Protein AF-A0A3C2A821-F1 (afdb_monomer)

Radius of gyration: 15.62 Å; Cα contacts (8 Å, |Δi|>4): 126; chains: 1; bounding box: 45×25×39 Å

Solvent-accessible surface area (backbone atoms only — not comparable to full-atom values): 8231 Å² total; per-residue (Å²): 112,69,71,58,56,52,52,48,52,51,52,54,50,52,53,50,50,49,45,52,49,42,38,71,50,38,63,84,63,67,85,51,46,67,61,53,45,51,54,48,50,58,50,50,52,52,42,49,51,49,27,71,77,62,68,38,64,66,62,36,49,57,50,51,63,47,41,56,53,40,56,46,61,72,36,39,76,61,47,65,68,44,58,66,82,58,32,37,54,38,50,39,54,51,45,56,52,47,27,54,53,45,52,54,50,66,72,45,64,70,68,70,35,56,73,44,49,64,51,34,35,52,50,21,52,51,49,44,66,72,36,72,86,39,56,54,45,55,76,67,70,52,68,52,60,68,26,69,72,93

Secondary structure (DSSP, 8-state):
-HHHHHHHHHHHHHHHHHHHHHHHHGGGT---HHHHHHHHHHHHHHHHHHHHHH--HHHHHHHHHHHHHHHHHHHHHHHHHS-HHHHHHHHHHHHHHHHHHHHHHHH--HHHHHHTHHHHHHHHHHHHHHSTT-HHHHHTT---HHHH--

Nearest PDB structures (foldseek):
  8g9k-assembly1_A  TM=4.988E-01  e=2.466E-01  synthetic construct
  7ue2-assembly1_A  TM=4.551E-01  e=8.129E-01  synthetic construct
  8wqf-assembly1_A  TM=4.399E-01  e=7.612E+00  Homo sapiens

Sequence (150 aa):
MQKKAISMQEEKTDIVKHIFHLEESYPNKYKDPEDLMVILQESLDRIAKYKEHTDDHIGELDLQVKLFPSILRPNLNRITAEPPEVSGKLINYVARHLEKVGEHINSLYGDVKHDYKQQVLEIGQLMKTLDPEGTVIKEAGVNLNIFLKA

Foldseek 3Di:
DVVLVVVLVVLLVVLVVVLQCLLPPVLVVDDFLVVLLVVLVVSLVSLVVSCVSNVPPLSSLVSLLSNPC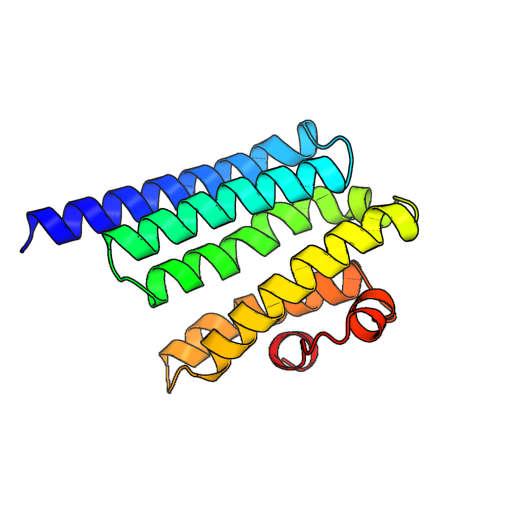SNCVSCVVVLQVDDCVRSLVSLLSNLQVLLVSLVVLVPDDDVSNVVCLVSLQSVLVSSCSSPVPCPSVVVSVGDSCSSVVD

Structure (mmCIF, N/CA/C/O backbone):
data_AF-A0A3C2A821-F1
#
_entry.id   AF-A0A3C2A821-F1
#
loop_
_atom_site.group_PDB
_atom_site.id
_atom_site.type_symbol
_atom_site.label_atom_id
_atom_site.label_alt_id
_atom_site.label_comp_id
_atom_site.label_asym_id
_atom_site.label_entity_id
_atom_site.label_seq_id
_atom_site.pdbx_PDB_ins_code
_atom_site.Cartn_x
_atom_site.Cartn_y
_atom_site.Cartn_z
_atom_site.occupancy
_atom_site.B_iso_or_equiv
_atom_site.auth_seq_id
_atom_site.auth_comp_id
_atom_site.auth_asym_id
_atom_site.auth_atom_id
_atom_site.pdbx_PDB_model_num
ATOM 1 N N . MET A 1 1 ? 24.094 6.119 -21.626 1.00 61.38 1 MET A N 1
ATOM 2 C CA . MET A 1 1 ? 23.041 5.146 -21.253 1.00 61.38 1 MET A CA 1
ATOM 3 C C . MET A 1 1 ? 23.317 4.486 -19.899 1.00 61.38 1 MET A C 1
ATOM 5 O O . MET A 1 1 ? 22.456 4.593 -19.043 1.00 61.38 1 MET A O 1
ATOM 9 N N . GLN A 1 2 ? 24.512 3.934 -19.632 1.00 61.22 2 GLN A N 1
ATOM 10 C CA . GLN A 1 2 ? 24.839 3.306 -18.330 1.00 61.22 2 GLN A CA 1
ATOM 11 C C . GLN A 1 2 ? 24.653 4.214 -17.094 1.00 61.22 2 GLN A C 1
ATOM 13 O O . GLN A 1 2 ? 24.055 3.780 -16.121 1.00 61.22 2 GLN A O 1
ATOM 18 N N . LYS A 1 3 ? 25.072 5.490 -17.136 1.00 64.12 3 LYS A N 1
ATOM 19 C CA . LYS A 1 3 ? 24.918 6.413 -15.988 1.00 64.12 3 LYS A CA 1
ATOM 20 C C . LYS A 1 3 ? 23.458 6.684 -15.585 1.00 64.12 3 LYS A C 1
ATOM 22 O O . LYS A 1 3 ? 23.188 6.850 -14.406 1.00 64.12 3 LYS A O 1
ATOM 27 N N . LYS A 1 4 ? 22.524 6.705 -16.548 1.00 68.62 4 LYS A N 1
ATOM 28 C CA . LYS A 1 4 ? 21.093 6.930 -16.272 1.00 68.62 4 LYS A CA 1
ATOM 29 C C . LYS A 1 4 ? 20.467 5.702 -15.606 1.00 68.62 4 LYS A C 1
ATOM 31 O O . LYS A 1 4 ? 19.781 5.849 -14.609 1.00 68.62 4 LYS A O 1
ATOM 36 N N . ALA A 1 5 ? 20.769 4.503 -16.109 1.00 69.00 5 ALA A N 1
ATOM 37 C CA . ALA A 1 5 ? 20.282 3.254 -15.522 1.00 69.00 5 ALA A CA 1
ATOM 38 C C . ALA A 1 5 ? 20.804 3.031 -14.090 1.00 69.00 5 ALA A C 1
ATOM 40 O O . ALA A 1 5 ? 20.053 2.586 -13.231 1.00 69.00 5 ALA A O 1
ATOM 41 N N . ILE A 1 6 ? 22.065 3.393 -13.820 1.00 71.81 6 ILE A N 1
ATOM 42 C CA . ILE A 1 6 ? 22.645 3.335 -12.468 1.00 71.81 6 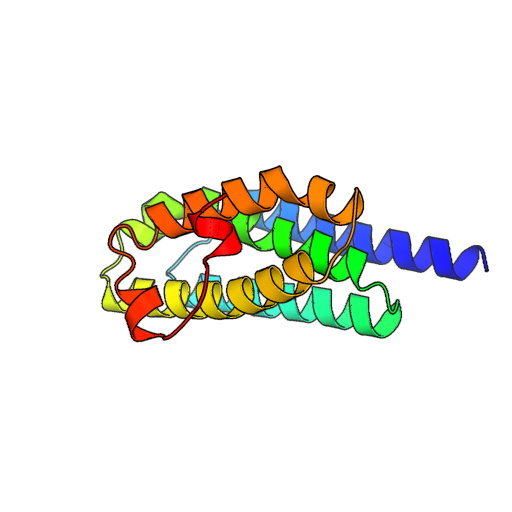ILE A CA 1
ATOM 43 C C . ILE A 1 6 ? 21.900 4.291 -11.520 1.00 71.81 6 ILE A C 1
ATOM 45 O O . ILE A 1 6 ? 21.437 3.848 -10.477 1.00 71.81 6 ILE A O 1
ATOM 49 N N . SER A 1 7 ? 21.678 5.547 -11.930 1.00 80.19 7 SER A N 1
ATOM 50 C CA . SER A 1 7 ? 20.920 6.537 -11.140 1.00 80.19 7 SER A CA 1
ATOM 51 C C . SER A 1 7 ? 19.486 6.079 -10.840 1.00 80.19 7 SER A C 1
ATOM 53 O O . SER A 1 7 ? 19.024 6.192 -9.711 1.00 80.19 7 SER A O 1
ATOM 55 N N . MET A 1 8 ? 18.788 5.501 -11.827 1.00 83.06 8 MET A N 1
ATOM 56 C CA . MET A 1 8 ? 17.432 4.963 -11.639 1.00 83.06 8 MET A CA 1
ATOM 57 C C . MET A 1 8 ? 17.401 3.829 -10.605 1.00 83.06 8 MET A C 1
ATOM 59 O O . MET A 1 8 ? 16.501 3.765 -9.768 1.00 83.06 8 MET A O 1
ATOM 63 N N . GLN A 1 9 ? 18.382 2.924 -10.661 1.00 84.81 9 GLN A N 1
ATOM 64 C CA . GLN A 1 9 ? 18.470 1.797 -9.735 1.00 84.81 9 GLN A CA 1
ATOM 65 C C . GLN A 1 9 ? 18.816 2.253 -8.310 1.00 84.81 9 GLN A C 1
ATOM 67 O O . GLN A 1 9 ? 18.291 1.690 -7.346 1.00 84.81 9 GLN A O 1
ATOM 72 N N . GLU A 1 10 ? 19.674 3.263 -8.167 1.00 88.00 10 GLU A N 1
ATOM 73 C CA . GLU A 1 10 ? 20.005 3.886 -6.880 1.00 88.00 10 GLU A CA 1
ATOM 74 C C . GLU A 1 10 ? 18.767 4.541 -6.252 1.00 88.00 10 GLU A C 1
ATOM 76 O O . GLU A 1 10 ? 18.437 4.234 -5.105 1.00 88.00 10 GLU A O 1
ATOM 81 N N . GLU A 1 11 ? 18.004 5.323 -7.023 1.00 89.94 11 GLU A N 1
ATOM 82 C CA . GLU A 1 11 ? 16.756 5.945 -6.557 1.00 89.94 11 GLU A CA 1
ATOM 83 C C . GLU A 1 11 ? 15.717 4.903 -6.109 1.00 89.94 11 GLU A C 1
ATOM 85 O O . GLU A 1 11 ? 15.176 5.003 -5.003 1.00 89.94 11 GLU A O 1
ATOM 90 N N . LYS A 1 12 ? 15.478 3.853 -6.913 1.00 92.19 12 LYS A N 1
ATOM 91 C CA . LYS A 1 12 ? 14.571 2.751 -6.533 1.00 92.19 12 LYS A CA 1
ATOM 92 C C . LYS A 1 12 ? 15.034 2.083 -5.237 1.00 92.19 12 LYS A C 1
ATOM 94 O O . LYS A 1 12 ? 14.223 1.798 -4.356 1.00 92.19 12 LYS A O 1
ATOM 99 N N . THR A 1 13 ? 16.339 1.851 -5.100 1.00 94.31 13 THR A N 1
ATOM 100 C CA . THR A 1 13 ? 16.934 1.224 -3.911 1.00 94.31 13 THR A CA 1
ATOM 101 C C . THR A 1 13 ? 16.723 2.073 -2.660 1.00 94.31 13 THR A C 1
ATOM 103 O O . THR A 1 13 ? 16.408 1.531 -1.600 1.00 94.31 13 THR A O 1
ATOM 106 N N . ASP A 1 14 ? 16.850 3.392 -2.760 1.00 95.00 14 ASP A N 1
ATOM 107 C CA . ASP A 1 14 ? 16.655 4.287 -1.621 1.00 95.00 14 ASP A CA 1
ATOM 108 C C . ASP A 1 14 ? 15.189 4.375 -1.185 1.00 95.00 14 ASP A C 1
ATOM 110 O O . ASP A 1 14 ? 14.910 4.380 0.017 1.00 95.00 14 ASP A O 1
ATOM 114 N N . ILE A 1 15 ? 14.237 4.328 -2.124 1.00 96.50 15 ILE A N 1
ATOM 115 C CA . ILE A 1 15 ? 12.811 4.208 -1.777 1.00 96.50 15 ILE A CA 1
ATOM 116 C C . ILE A 1 15 ? 12.535 2.862 -1.105 1.00 96.50 15 ILE A C 1
ATOM 118 O O . ILE A 1 15 ? 11.835 2.809 -0.096 1.00 96.50 15 ILE A O 1
ATOM 122 N N . VAL A 1 16 ? 13.124 1.773 -1.602 1.00 96.62 16 VAL A N 1
ATOM 123 C CA . VAL A 1 16 ? 12.992 0.456 -0.969 1.00 96.62 16 VAL A CA 1
ATOM 124 C C . VAL A 1 16 ? 13.528 0.471 0.466 1.00 96.62 16 VAL A C 1
ATOM 126 O O . VAL A 1 16 ? 12.854 -0.041 1.359 1.00 96.62 16 VAL A O 1
ATOM 129 N N . LYS A 1 17 ? 14.694 1.078 0.718 1.00 96.44 17 LYS A N 1
ATOM 130 C CA . LYS A 1 17 ? 15.234 1.241 2.082 1.00 96.44 17 LYS A CA 1
ATOM 131 C C . LYS A 1 17 ? 14.305 2.067 2.969 1.00 96.44 17 LYS A C 1
ATOM 133 O O . LYS A 1 17 ? 14.128 1.722 4.132 1.00 96.44 17 LYS A O 1
ATOM 138 N N . HIS A 1 18 ? 13.711 3.134 2.433 1.00 95.44 18 HIS A N 1
ATOM 139 C CA . HIS A 1 18 ? 12.720 3.941 3.150 1.00 95.44 18 HIS A CA 1
ATOM 140 C C . HIS A 1 18 ? 11.501 3.102 3.552 1.00 95.44 18 HIS A C 1
ATOM 142 O O . HIS A 1 18 ? 11.125 3.116 4.720 1.00 95.44 18 HIS A O 1
ATOM 148 N N . ILE A 1 19 ? 10.944 2.304 2.634 1.00 96.44 19 ILE A N 1
ATOM 149 C CA . ILE A 1 19 ? 9.820 1.397 2.929 1.00 96.44 19 ILE A CA 1
ATOM 150 C C . ILE A 1 19 ? 10.195 0.402 4.035 1.00 96.44 19 ILE A C 1
ATOM 152 O O . ILE A 1 19 ? 9.452 0.265 5.004 1.00 96.44 19 ILE A O 1
ATOM 156 N N . PHE A 1 20 ? 11.365 -0.235 3.939 1.00 95.19 20 PHE A N 1
ATOM 157 C CA . PHE A 1 20 ? 11.849 -1.146 4.981 1.00 95.19 20 PHE A CA 1
ATOM 158 C C . PHE A 1 20 ? 12.029 -0.444 6.335 1.00 95.19 20 PHE A C 1
ATOM 160 O O . PHE A 1 20 ? 11.625 -0.972 7.366 1.00 95.19 20 PHE A O 1
ATOM 167 N N . HIS A 1 21 ? 12.574 0.774 6.350 1.00 94.56 21 HIS A N 1
ATOM 168 C CA . HIS A 1 21 ? 12.718 1.542 7.586 1.00 94.56 21 HIS A CA 1
ATOM 169 C C . HIS A 1 21 ? 11.364 1.864 8.234 1.00 94.56 21 HIS A C 1
ATOM 171 O O . HIS A 1 21 ? 11.247 1.881 9.463 1.00 94.56 21 HIS A O 1
ATOM 177 N N . LEU A 1 22 ? 10.337 2.143 7.430 1.00 92.81 22 LEU A N 1
ATOM 178 C CA . LEU A 1 22 ? 8.990 2.359 7.944 1.00 92.81 22 LEU A CA 1
ATOM 179 C C . LEU A 1 22 ? 8.384 1.067 8.505 1.00 92.81 22 LEU A C 1
ATOM 181 O O . LEU A 1 22 ? 7.820 1.108 9.595 1.00 92.81 22 LEU A O 1
ATOM 185 N N . GLU A 1 23 ? 8.554 -0.065 7.822 1.00 93.69 23 GLU A N 1
ATOM 186 C CA . GLU A 1 23 ? 8.104 -1.382 8.295 1.00 93.69 23 GLU A CA 1
ATOM 187 C C . GLU A 1 23 ? 8.677 -1.722 9.680 1.00 93.69 23 GLU A C 1
ATOM 189 O O . GLU A 1 23 ? 7.943 -2.141 10.576 1.00 93.69 23 GLU A O 1
ATOM 194 N N . GLU A 1 24 ? 9.972 -1.467 9.890 1.00 93.38 24 GLU A N 1
ATOM 195 C CA . GLU A 1 24 ? 10.651 -1.747 11.160 1.00 93.38 24 GLU A CA 1
ATOM 196 C C . GLU A 1 24 ? 10.345 -0.715 12.255 1.00 93.38 24 GLU A C 1
ATOM 198 O O . GLU A 1 24 ? 10.176 -1.061 13.428 1.00 93.38 24 GLU A O 1
ATOM 203 N N . SER A 1 25 ? 10.321 0.575 11.909 1.00 90.00 25 SER A N 1
ATOM 204 C CA . SER A 1 25 ? 10.315 1.643 12.917 1.00 90.00 25 SER A CA 1
ATOM 205 C C . SER A 1 25 ? 8.930 2.195 13.235 1.00 90.00 25 SER A C 1
ATOM 207 O O . SER A 1 25 ? 8.711 2.656 14.360 1.00 90.00 25 SER A O 1
ATOM 209 N N . TYR A 1 26 ? 7.997 2.170 12.281 1.00 87.31 26 TYR A N 1
ATOM 210 C CA . TYR A 1 26 ? 6.694 2.806 12.447 1.00 87.31 26 TYR A CA 1
ATOM 211 C C . TYR A 1 26 ? 5.785 2.130 13.485 1.00 87.31 26 TYR A C 1
ATOM 213 O O . TYR A 1 26 ? 5.120 2.867 14.209 1.00 87.31 26 TYR A O 1
ATOM 221 N N . PRO A 1 27 ? 5.801 0.799 13.702 1.00 89.12 27 PRO A N 1
ATOM 222 C CA . PRO A 1 27 ? 5.014 0.176 14.776 1.00 89.12 27 PRO A CA 1
ATOM 223 C C . PRO A 1 27 ? 5.243 0.786 16.159 1.00 89.12 27 PRO A C 1
ATOM 225 O O . PRO A 1 27 ? 4.311 0.900 16.954 1.00 89.12 27 PRO A O 1
ATOM 228 N N . ASN A 1 28 ? 6.470 1.241 16.425 1.00 89.31 28 ASN A N 1
ATOM 229 C CA . ASN A 1 28 ? 6.855 1.894 17.677 1.00 89.31 28 ASN A CA 1
ATOM 230 C C . ASN A 1 28 ? 6.521 3.395 17.709 1.00 89.31 28 ASN A C 1
ATOM 232 O O . ASN A 1 28 ? 6.576 4.016 18.767 1.00 89.31 28 ASN A O 1
ATOM 236 N N . LYS A 1 29 ? 6.199 3.984 16.554 1.00 89.38 29 LYS A N 1
ATOM 237 C CA . LYS A 1 29 ? 5.879 5.407 16.376 1.00 89.38 29 LYS A CA 1
ATOM 238 C C . LYS A 1 29 ? 4.403 5.661 16.080 1.00 89.38 29 LYS A C 1
ATOM 240 O O . LYS A 1 29 ? 3.998 6.817 16.142 1.00 89.38 29 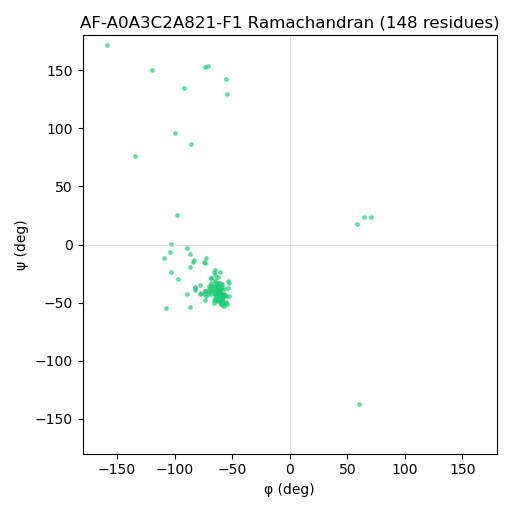LYS A O 1
ATOM 245 N N . TYR A 1 30 ? 3.622 4.622 15.772 1.00 89.88 30 TYR A N 1
ATOM 246 C CA . TYR A 1 30 ? 2.203 4.750 15.461 1.00 89.88 30 TYR A CA 1
ATOM 247 C C . TYR A 1 30 ? 1.492 5.481 16.597 1.00 89.88 30 TYR A C 1
ATOM 249 O O . TYR A 1 30 ? 1.616 5.110 17.774 1.00 89.88 30 TYR A O 1
ATOM 257 N N . LYS A 1 31 ? 0.727 6.499 16.211 1.00 90.25 31 LYS A N 1
ATOM 258 C CA . LYS A 1 31 ? -0.130 7.284 17.100 1.00 90.25 31 LYS A CA 1
ATOM 259 C C . LYS A 1 31 ? -1.589 6.946 16.851 1.00 90.25 31 LYS A C 1
ATOM 261 O O . LYS A 1 31 ? -2.266 6.523 17.778 1.00 90.25 31 LYS A O 1
ATOM 266 N N . ASP A 1 32 ? -2.009 7.069 15.598 1.00 92.62 32 ASP A N 1
ATOM 267 C CA . ASP A 1 32 ? -3.376 6.880 15.137 1.00 92.62 32 ASP A CA 1
ATOM 268 C C . ASP A 1 32 ? -3.390 6.589 13.615 1.00 92.62 32 ASP A C 1
ATOM 270 O O . ASP A 1 32 ? -2.347 6.679 12.951 1.00 92.62 32 ASP A O 1
ATOM 274 N N . PRO A 1 33 ? -4.552 6.225 13.041 1.00 93.69 33 PRO A N 1
ATOM 275 C CA . PRO A 1 33 ? -4.683 5.986 11.606 1.00 93.69 33 PRO A CA 1
ATOM 276 C C . PRO A 1 33 ? -4.396 7.206 10.718 1.00 93.69 33 PRO A C 1
ATOM 278 O O . PRO A 1 33 ? -3.983 7.017 9.574 1.00 93.69 33 PRO A O 1
ATOM 281 N N . GLU A 1 34 ? -4.603 8.436 11.201 1.00 93.81 34 GLU A N 1
ATOM 282 C CA . GLU A 1 34 ? -4.382 9.654 10.409 1.00 93.81 34 GLU A CA 1
ATOM 283 C C . GLU A 1 34 ? -2.878 9.928 10.227 1.00 93.81 34 GLU A C 1
ATOM 285 O O . GLU A 1 34 ? -2.443 10.229 9.115 1.00 93.81 34 GLU A O 1
ATOM 290 N N . ASP A 1 35 ? -2.055 9.726 11.261 1.00 93.06 35 ASP A N 1
ATOM 291 C CA . ASP A 1 35 ? -0.586 9.792 11.168 1.00 93.06 35 ASP A CA 1
ATOM 292 C C . ASP A 1 35 ? -0.066 8.744 10.160 1.00 93.06 35 ASP A C 1
ATOM 294 O O . ASP A 1 35 ? 0.798 9.046 9.335 1.00 93.06 35 ASP A O 1
ATOM 298 N N . LEU A 1 36 ? -0.664 7.544 10.125 1.00 93.06 36 LEU A N 1
ATOM 299 C CA . LEU A 1 36 ? -0.296 6.501 9.157 1.00 93.06 36 LEU A CA 1
ATOM 300 C C . LEU A 1 36 ? -0.690 6.888 7.720 1.00 93.06 36 LEU A C 1
ATOM 302 O O . LEU A 1 36 ? 0.067 6.611 6.785 1.00 93.06 36 LEU A O 1
ATOM 306 N N . MET A 1 37 ? -1.824 7.575 7.528 1.00 95.00 37 MET A N 1
ATOM 307 C CA . MET A 1 37 ? -2.198 8.142 6.224 1.00 95.00 37 MET A CA 1
ATOM 308 C C . MET A 1 37 ? -1.167 9.161 5.730 1.00 95.00 37 MET A C 1
ATOM 310 O O . MET A 1 37 ? -0.806 9.122 4.555 1.00 95.00 37 MET A O 1
ATOM 314 N N . VAL A 1 38 ? -0.663 10.036 6.607 1.00 95.12 38 VAL A N 1
ATOM 315 C CA . VAL A 1 38 ? 0.377 11.019 6.250 1.00 95.12 38 VAL A CA 1
ATOM 316 C C . VAL A 1 38 ? 1.650 10.311 5.786 1.00 95.12 38 VAL A C 1
ATOM 318 O O . VAL A 1 38 ? 2.188 10.640 4.730 1.00 95.12 38 VAL A O 1
ATOM 321 N N . ILE A 1 39 ? 2.095 9.282 6.509 1.00 94.50 39 ILE A N 1
ATOM 322 C CA . ILE A 1 39 ? 3.283 8.502 6.128 1.00 94.50 39 ILE A CA 1
ATOM 323 C C . ILE A 1 39 ? 3.098 7.774 4.792 1.00 94.50 39 ILE A C 1
ATOM 325 O O . ILE A 1 39 ? 4.030 7.721 3.977 1.00 94.50 39 ILE A O 1
ATOM 329 N N . LEU A 1 40 ? 1.908 7.221 4.541 1.00 95.81 40 LEU A N 1
ATOM 330 C CA . LEU A 1 40 ? 1.580 6.629 3.245 1.00 95.81 40 LEU A CA 1
ATOM 331 C C . LEU A 1 40 ? 1.624 7.680 2.136 1.00 95.81 40 LEU A C 1
ATOM 333 O O . LEU A 1 40 ? 2.248 7.429 1.108 1.00 95.81 40 LEU A O 1
ATOM 337 N N . GLN A 1 41 ? 1.030 8.854 2.356 1.00 96.88 41 GLN A N 1
ATOM 338 C CA . GLN A 1 41 ? 1.026 9.944 1.386 1.00 96.88 41 GLN A CA 1
ATOM 339 C C . GLN A 1 41 ? 2.449 10.401 1.043 1.00 96.88 41 GLN A C 1
ATOM 341 O O . GLN A 1 41 ? 2.812 10.431 -0.130 1.00 96.88 41 GLN A O 1
ATOM 346 N N . GLU A 1 42 ? 3.292 10.668 2.043 1.00 96.44 42 GLU A N 1
ATOM 347 C CA . GLU A 1 42 ? 4.691 11.063 1.825 1.00 96.44 42 GLU A CA 1
ATOM 348 C C . GLU A 1 42 ? 5.485 10.001 1.050 1.00 96.44 42 GLU A C 1
ATOM 350 O O . GLU A 1 42 ? 6.356 10.319 0.233 1.00 96.44 42 GLU A O 1
ATOM 355 N N . SER A 1 43 ? 5.197 8.725 1.304 1.00 97.00 43 SER A N 1
ATOM 356 C CA . SER A 1 43 ? 5.852 7.609 0.620 1.00 97.00 43 SER A CA 1
ATOM 357 C C . SER A 1 43 ? 5.364 7.465 -0.823 1.00 97.00 43 SER A C 1
ATOM 359 O O . SER A 1 43 ? 6.179 7.253 -1.720 1.00 97.00 43 SER A O 1
ATOM 361 N N . LEU A 1 44 ? 4.065 7.645 -1.072 1.00 97.25 44 LEU A N 1
ATOM 362 C CA . LEU A 1 44 ? 3.489 7.669 -2.417 1.00 97.25 44 LEU A CA 1
ATOM 363 C C . LEU A 1 44 ? 4.019 8.853 -3.234 1.00 97.25 44 LEU A C 1
ATOM 365 O O . LEU A 1 44 ? 4.374 8.662 -4.394 1.00 97.25 44 LEU A O 1
ATOM 369 N N . ASP A 1 45 ? 4.181 10.030 -2.629 1.00 97.06 45 ASP A N 1
ATOM 370 C CA . ASP A 1 45 ? 4.775 11.201 -3.286 1.00 97.06 45 ASP A CA 1
ATOM 371 C C . ASP A 1 45 ? 6.240 10.952 -3.683 1.00 97.06 45 ASP A C 1
ATOM 373 O O . ASP A 1 45 ? 6.692 11.388 -4.744 1.00 97.06 45 ASP A O 1
ATOM 377 N N . ARG A 1 46 ? 7.007 10.224 -2.857 1.00 96.69 46 ARG A N 1
ATOM 378 C CA . ARG A 1 46 ? 8.373 9.792 -3.212 1.00 96.69 46 ARG A CA 1
ATOM 379 C C . ARG A 1 46 ? 8.371 8.833 -4.401 1.00 96.69 46 ARG A C 1
ATOM 381 O O . ARG A 1 46 ? 9.205 8.984 -5.291 1.00 96.69 46 ARG A O 1
ATOM 388 N N . ILE A 1 47 ? 7.443 7.877 -4.426 1.00 97.19 47 ILE A N 1
ATOM 389 C CA . ILE A 1 47 ? 7.292 6.928 -5.538 1.00 97.19 47 ILE A CA 1
ATOM 390 C C . ILE A 1 47 ? 6.882 7.661 -6.825 1.00 97.19 47 ILE A C 1
ATOM 392 O O . ILE A 1 47 ? 7.459 7.408 -7.881 1.00 97.19 47 ILE A O 1
ATOM 396 N N . ALA A 1 48 ? 5.956 8.619 -6.736 1.00 95.19 48 ALA A N 1
ATOM 397 C CA . ALA A 1 48 ? 5.529 9.434 -7.870 1.00 95.19 48 ALA A CA 1
ATOM 398 C C . ALA A 1 48 ? 6.694 10.246 -8.458 1.00 95.19 48 ALA A C 1
ATOM 400 O O . ALA A 1 48 ? 6.908 10.218 -9.667 1.00 95.19 48 ALA A O 1
ATOM 401 N N . LYS A 1 49 ? 7.518 10.883 -7.613 1.00 94.62 49 LYS A N 1
ATOM 402 C CA . LYS A 1 49 ? 8.734 11.594 -8.058 1.00 94.62 49 LYS A CA 1
ATOM 403 C C . LYS A 1 49 ? 9.720 10.671 -8.770 1.00 94.62 49 LYS A C 1
ATOM 405 O O . LYS A 1 49 ? 10.269 11.037 -9.805 1.00 94.62 49 LYS A O 1
ATOM 410 N N . TYR A 1 50 ? 9.924 9.463 -8.247 1.00 94.50 50 TYR A N 1
ATOM 411 C CA . TYR A 1 50 ? 10.731 8.454 -8.931 1.00 94.50 50 TYR A CA 1
ATOM 412 C C . TYR A 1 50 ? 10.165 8.132 -10.317 1.00 94.50 50 TYR A C 1
ATOM 414 O O . TYR A 1 50 ? 10.907 8.154 -11.300 1.00 94.50 50 TYR A O 1
ATOM 422 N N . LYS A 1 51 ? 8.852 7.910 -10.434 1.00 94.50 51 LYS A N 1
ATOM 423 C CA . LYS A 1 51 ? 8.212 7.693 -11.735 1.00 94.50 51 LYS A CA 1
ATOM 424 C C . LYS A 1 51 ? 8.412 8.884 -12.672 1.00 94.50 51 LYS A C 1
ATOM 426 O O 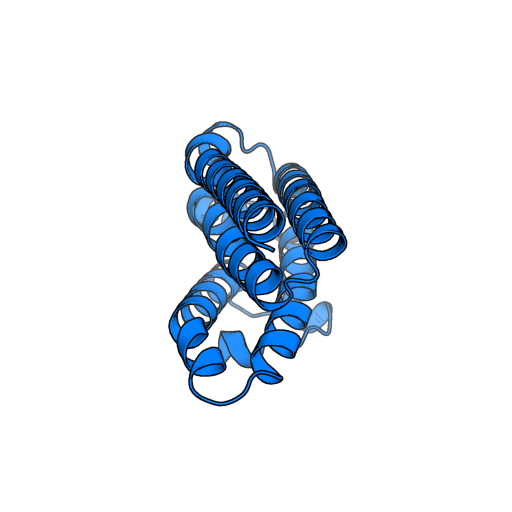. LYS A 1 51 ? 8.702 8.684 -13.845 1.00 94.50 51 LYS A O 1
ATOM 431 N N . GLU A 1 52 ? 8.278 10.115 -12.188 1.00 93.25 52 GLU A N 1
ATOM 432 C CA . GLU A 1 52 ? 8.472 11.328 -12.995 1.00 93.25 52 GLU A CA 1
ATOM 433 C C . GLU A 1 52 ? 9.902 11.450 -13.540 1.00 93.25 52 GLU A C 1
ATOM 435 O O . GLU A 1 52 ? 10.094 11.841 -14.692 1.00 93.25 52 GLU A O 1
ATOM 440 N N . HIS A 1 53 ? 10.909 11.090 -12.743 1.00 90.56 53 HIS A N 1
ATOM 441 C CA . HIS A 1 53 ? 12.313 11.170 -13.152 1.00 90.56 53 HIS A CA 1
ATOM 442 C C . HIS A 1 53 ? 12.745 10.029 -14.079 1.00 90.56 53 HIS A C 1
ATOM 444 O O . HIS A 1 53 ? 13.601 10.210 -14.955 1.00 90.56 53 HIS A O 1
ATOM 450 N N . THR A 1 54 ? 12.192 8.838 -13.863 1.00 91.38 54 THR A N 1
ATOM 451 C CA . THR A 1 54 ? 12.670 7.604 -14.494 1.00 91.38 54 THR A CA 1
ATOM 452 C C . THR A 1 54 ? 11.790 7.128 -15.645 1.00 91.38 54 THR A C 1
ATOM 454 O O . THR A 1 54 ? 12.298 6.440 -16.531 1.00 91.38 54 THR A O 1
ATOM 457 N N . ASP A 1 55 ? 10.518 7.533 -15.659 1.00 90.81 55 ASP A N 1
ATOM 458 C CA . ASP A 1 55 ? 9.443 6.997 -16.506 1.00 90.81 55 ASP A CA 1
ATOM 459 C C . ASP A 1 55 ? 9.203 5.481 -16.311 1.00 90.81 55 ASP A C 1
ATOM 461 O O . ASP A 1 55 ? 8.584 4.817 -17.142 1.00 90.81 55 ASP A O 1
ATOM 465 N N . ASP A 1 56 ? 9.693 4.909 -15.202 1.00 92.75 56 ASP A N 1
ATOM 466 C CA . ASP A 1 56 ? 9.569 3.483 -14.887 1.00 92.75 56 ASP A CA 1
ATOM 467 C C . ASP A 1 56 ? 8.235 3.173 -14.189 1.00 92.75 56 ASP A C 1
ATOM 469 O O . ASP A 1 56 ? 8.127 3.135 -12.962 1.00 92.75 56 ASP A O 1
ATOM 473 N N . HIS A 1 57 ? 7.203 2.934 -14.996 1.00 92.38 57 HIS A N 1
ATOM 474 C CA . HIS A 1 57 ? 5.866 2.563 -14.528 1.00 92.38 57 HIS A CA 1
ATOM 475 C C . HIS A 1 57 ? 5.808 1.203 -13.813 1.00 92.38 57 HIS A C 1
ATOM 477 O O . HIS A 1 57 ? 4.997 1.018 -12.907 1.00 92.38 57 HIS A O 1
ATOM 483 N N . ILE A 1 58 ? 6.653 0.242 -14.202 1.00 93.38 58 ILE A N 1
ATOM 484 C CA . ILE A 1 58 ? 6.707 -1.071 -13.539 1.00 93.38 58 ILE A CA 1
ATOM 485 C C . ILE A 1 58 ? 7.405 -0.928 -12.188 1.00 93.38 58 ILE A C 1
ATOM 487 O O . ILE A 1 58 ? 6.921 -1.437 -11.181 1.00 93.38 58 ILE A O 1
ATOM 491 N N . GLY A 1 59 ? 8.495 -0.161 -12.135 1.00 94.06 59 GLY A N 1
ATOM 492 C CA . GLY A 1 59 ? 9.162 0.190 -10.889 1.00 94.06 59 GLY A CA 1
ATOM 493 C C . GLY A 1 59 ? 8.261 0.960 -9.926 1.00 94.06 59 GLY A C 1
ATOM 494 O O . GLY A 1 59 ? 8.278 0.668 -8.733 1.00 94.06 59 GLY A O 1
ATOM 495 N N . GLU A 1 60 ? 7.443 1.892 -10.421 1.00 95.94 60 GLU A N 1
ATOM 496 C CA . GLU A 1 60 ? 6.411 2.569 -9.624 1.00 95.94 60 GLU A CA 1
ATOM 497 C C . GLU A 1 60 ? 5.452 1.553 -8.989 1.00 95.94 60 GLU A C 1
ATOM 499 O O . GLU A 1 60 ? 5.228 1.573 -7.774 1.00 95.94 60 GLU A O 1
ATOM 504 N N . LEU A 1 61 ? 4.926 0.639 -9.807 1.00 95.81 61 LEU A N 1
ATOM 505 C CA . LEU A 1 61 ? 3.972 -0.371 -9.374 1.00 95.81 61 LEU A CA 1
ATOM 506 C C . LEU A 1 61 ? 4.581 -1.325 -8.339 1.00 95.81 61 LEU A C 1
ATOM 508 O O . LEU A 1 61 ? 3.959 -1.556 -7.304 1.00 95.81 61 LEU A O 1
ATOM 512 N N . ASP A 1 62 ? 5.810 -1.802 -8.563 1.00 95.44 62 ASP A N 1
ATOM 513 C CA . ASP A 1 62 ? 6.578 -2.619 -7.610 1.00 95.44 62 ASP A CA 1
ATOM 514 C C . ASP A 1 62 ? 6.681 -1.953 -6.236 1.00 95.44 62 ASP A C 1
ATOM 516 O O . ASP A 1 62 ? 6.529 -2.597 -5.195 1.00 95.44 62 ASP A O 1
ATOM 520 N N . LEU A 1 63 ? 6.970 -0.650 -6.225 1.00 97.25 63 LEU A N 1
ATOM 521 C CA . LEU A 1 63 ? 7.116 0.114 -4.994 1.00 97.25 63 LEU A CA 1
ATOM 522 C C . LEU A 1 63 ? 5.765 0.290 -4.292 1.00 97.25 63 LEU A C 1
ATOM 524 O O . LEU A 1 63 ? 5.702 0.145 -3.072 1.00 97.25 63 LEU A O 1
ATOM 528 N N . GLN A 1 64 ? 4.685 0.546 -5.036 1.00 97.12 64 GLN A N 1
ATOM 529 C CA . GLN A 1 64 ? 3.336 0.689 -4.476 1.00 97.12 64 GLN A CA 1
ATOM 530 C C . GLN A 1 64 ? 2.829 -0.623 -3.865 1.00 97.12 64 GLN A C 1
ATOM 532 O O . GLN A 1 64 ? 2.382 -0.620 -2.716 1.00 97.12 64 GLN A O 1
ATOM 537 N N . VAL A 1 65 ? 2.943 -1.752 -4.575 1.00 95.69 65 VAL A N 1
ATOM 538 C CA . VAL A 1 65 ? 2.494 -3.060 -4.054 1.00 95.69 65 VAL A CA 1
ATOM 539 C C . VAL A 1 65 ? 3.312 -3.524 -2.851 1.00 95.69 65 VAL A C 1
ATOM 541 O O . VAL A 1 65 ? 2.814 -4.305 -2.047 1.00 95.69 65 VAL A O 1
ATOM 544 N N . LYS A 1 66 ? 4.546 -3.030 -2.701 1.00 96.12 66 LYS A N 1
ATOM 545 C CA . LYS A 1 66 ? 5.390 -3.285 -1.532 1.00 96.12 66 LYS A CA 1
ATOM 546 C C . LYS A 1 66 ? 5.066 -2.362 -0.356 1.00 96.12 66 LYS A C 1
ATOM 548 O O . LYS A 1 66 ? 5.057 -2.810 0.785 1.00 96.12 66 LYS A O 1
ATOM 553 N N . LEU A 1 67 ? 4.785 -1.087 -0.624 1.00 97.00 67 LEU A N 1
ATOM 554 C CA . LEU A 1 67 ? 4.513 -0.080 0.402 1.00 97.00 67 LEU A CA 1
ATOM 555 C C . LEU A 1 67 ? 3.316 -0.463 1.281 1.00 97.00 67 LEU A C 1
ATOM 557 O O . LEU A 1 67 ? 3.436 -0.454 2.505 1.00 97.00 67 LEU A O 1
ATOM 561 N N . PHE A 1 68 ? 2.168 -0.797 0.681 1.00 95.38 68 PHE A N 1
ATOM 562 C CA . PHE A 1 68 ? 0.941 -1.025 1.455 1.00 95.38 68 PHE A CA 1
ATOM 563 C C . PHE A 1 68 ? 1.086 -2.161 2.481 1.00 95.38 68 PHE A C 1
ATOM 565 O O . PHE A 1 68 ? 0.823 -1.907 3.659 1.00 95.38 68 PHE A O 1
ATOM 572 N N . PRO A 1 69 ? 1.552 -3.374 2.119 1.00 94.94 69 PRO A N 1
ATOM 573 C CA . PRO A 1 69 ? 1.784 -4.428 3.101 1.00 94.94 69 PRO A CA 1
ATOM 574 C C . PRO A 1 69 ? 2.799 -4.051 4.180 1.00 94.94 69 PRO A C 1
ATOM 576 O O . PRO A 1 69 ? 2.521 -4.283 5.357 1.00 94.94 69 PRO A O 1
ATOM 579 N N . SER A 1 70 ? 3.923 -3.429 3.803 1.00 94.56 70 SER A N 1
ATOM 580 C CA . SER A 1 70 ? 4.987 -3.036 4.739 1.00 94.56 70 SER A CA 1
ATOM 581 C C . SER A 1 70 ? 4.509 -2.052 5.810 1.00 94.56 70 SER A C 1
ATOM 583 O O . SER A 1 70 ? 4.977 -2.108 6.944 1.00 94.56 70 SER A O 1
ATOM 585 N N . ILE A 1 71 ? 3.558 -1.168 5.496 1.00 92.25 71 ILE A N 1
ATOM 586 C CA . IL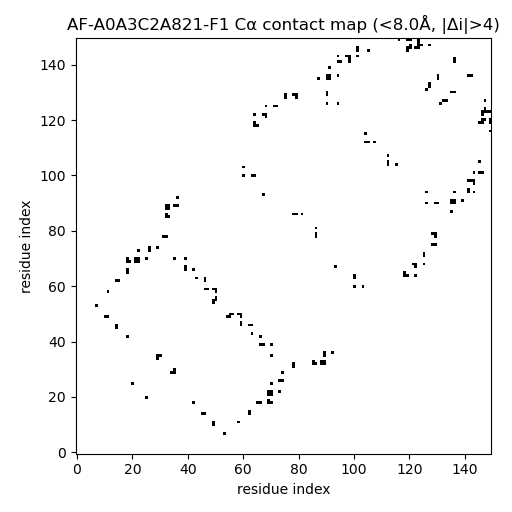E A 1 71 ? 3.022 -0.214 6.478 1.00 92.25 71 ILE A CA 1
ATOM 587 C C . ILE A 1 71 ? 1.827 -0.788 7.239 1.00 92.25 71 ILE A C 1
ATOM 589 O O . ILE A 1 71 ? 1.727 -0.622 8.455 1.00 92.25 71 ILE A O 1
ATOM 593 N N . LEU A 1 72 ? 0.906 -1.464 6.554 1.00 94.50 72 LEU A N 1
ATOM 594 C CA . LEU A 1 72 ? -0.359 -1.875 7.162 1.00 94.50 72 LEU A CA 1
ATOM 595 C C . LEU A 1 72 ? -0.204 -3.108 8.049 1.00 94.50 72 LEU A C 1
ATOM 597 O O . LEU A 1 72 ? -0.749 -3.130 9.151 1.00 94.50 72 LEU A O 1
ATOM 601 N N . ARG A 1 73 ? 0.555 -4.123 7.613 1.00 95.00 73 ARG A N 1
ATOM 602 C CA . ARG A 1 73 ? 0.672 -5.391 8.350 1.00 95.00 73 ARG A CA 1
ATOM 603 C C . ARG A 1 73 ? 1.218 -5.202 9.767 1.00 95.00 73 ARG A C 1
ATOM 605 O O . ARG A 1 73 ? 0.585 -5.709 10.693 1.00 95.00 73 ARG A O 1
ATOM 612 N N . PRO A 1 74 ? 2.342 -4.498 9.986 1.00 94.00 74 PRO A N 1
ATOM 613 C CA . PRO A 1 74 ? 2.902 -4.373 11.330 1.00 94.00 74 PRO A CA 1
ATOM 614 C C . PRO A 1 74 ? 1.997 -3.593 12.296 1.00 94.00 74 PRO A C 1
ATOM 616 O O . PRO A 1 74 ? 2.104 -3.745 13.510 1.00 94.00 74 PRO A O 1
ATOM 619 N N . ASN A 1 75 ? 1.093 -2.768 11.759 1.00 93.50 75 ASN A N 1
ATOM 620 C CA . ASN A 1 75 ? 0.194 -1.900 12.519 1.00 93.50 75 ASN A CA 1
ATOM 621 C C . ASN A 1 75 ? -1.241 -2.441 12.600 1.00 93.50 75 ASN A C 1
ATOM 623 O O . ASN A 1 75 ? -2.087 -1.820 13.239 1.00 93.50 75 ASN A O 1
ATOM 627 N N . LEU A 1 76 ? -1.514 -3.602 11.997 1.00 94.00 76 LEU A N 1
ATOM 628 C CA . LEU A 1 76 ? -2.860 -4.127 11.769 1.00 94.00 76 LEU A CA 1
ATOM 629 C C . LEU A 1 76 ? -3.685 -4.209 13.055 1.00 94.00 76 LEU A C 1
ATOM 631 O O . LEU A 1 76 ? -4.759 -3.627 13.118 1.00 94.00 76 LEU A O 1
ATOM 635 N N . ASN A 1 77 ? -3.136 -4.828 14.105 1.00 92.44 77 ASN A N 1
ATOM 636 C CA . ASN A 1 77 ? -3.817 -4.980 15.396 1.00 92.44 77 ASN A CA 1
ATOM 637 C C . ASN A 1 77 ? -4.189 -3.635 16.032 1.00 92.44 77 ASN A C 1
ATOM 639 O O . ASN A 1 77 ? -5.207 -3.539 16.712 1.00 92.44 77 ASN A O 1
ATOM 643 N N . ARG A 1 78 ? -3.351 -2.609 15.836 1.00 94.06 78 ARG A N 1
ATOM 644 C CA . ARG A 1 78 ? -3.595 -1.265 16.368 1.00 94.06 78 ARG A CA 1
ATOM 645 C C . ARG A 1 78 ? -4.697 -0.590 15.564 1.00 94.06 78 ARG A C 1
ATOM 647 O O . ARG A 1 78 ? -5.651 -0.122 16.161 1.00 94.06 78 ARG A O 1
ATOM 654 N N . ILE A 1 79 ? -4.615 -0.642 14.232 1.00 94.50 79 ILE A N 1
ATOM 655 C CA . ILE A 1 79 ? -5.629 -0.080 13.329 1.00 94.50 79 ILE A CA 1
ATOM 656 C C . ILE A 1 79 ? -7.005 -0.706 13.591 1.00 94.50 79 ILE A C 1
ATOM 658 O O . ILE A 1 79 ? -7.992 0.015 13.692 1.00 94.50 79 ILE A O 1
ATOM 662 N N . THR A 1 80 ? -7.083 -2.032 13.737 1.00 93.75 80 THR A N 1
ATOM 663 C CA . THR A 1 80 ? -8.353 -2.744 13.971 1.00 93.75 80 THR A CA 1
ATOM 664 C C . THR A 1 80 ? -8.913 -2.554 15.379 1.00 93.75 80 THR A C 1
ATOM 666 O O . THR A 1 80 ? -10.071 -2.881 15.616 1.00 93.75 80 THR A O 1
ATOM 669 N N . ALA A 1 81 ? -8.099 -2.081 16.327 1.00 93.50 81 ALA A N 1
ATOM 670 C CA . ALA A 1 81 ? -8.554 -1.746 17.674 1.00 93.50 81 ALA A CA 1
ATOM 671 C C . ALA A 1 81 ? -9.151 -0.330 17.760 1.00 93.50 81 ALA A C 1
ATOM 673 O O . ALA A 1 81 ? -9.818 -0.018 18.747 1.00 93.50 81 ALA A O 1
ATOM 674 N N . GLU A 1 82 ? -8.920 0.517 16.753 1.00 93.56 82 GLU A N 1
ATOM 675 C CA . GLU A 1 82 ? -9.508 1.853 16.682 1.00 93.56 82 GLU A CA 1
ATOM 676 C C . GLU A 1 82 ? -11.001 1.793 16.325 1.00 93.56 82 GLU A C 1
ATOM 678 O O . GLU A 1 82 ? -11.435 0.881 15.611 1.00 93.56 82 GLU A O 1
ATOM 683 N N . PRO A 1 83 ? -11.797 2.794 16.742 1.00 91.12 83 PRO A N 1
ATOM 684 C CA . PRO A 1 83 ? -13.186 2.909 16.319 1.00 91.12 83 PRO A CA 1
ATOM 685 C C . PRO A 1 83 ? -13.323 2.920 14.784 1.00 91.12 83 PRO A C 1
ATOM 687 O O . PRO A 1 83 ? -12.496 3.553 14.111 1.00 91.12 83 PRO A O 1
ATOM 690 N N . PRO A 1 84 ? -14.370 2.287 14.216 1.00 87.69 84 PRO A N 1
ATOM 691 C CA . PRO A 1 84 ? -14.590 2.239 12.769 1.00 87.69 84 PRO A CA 1
ATOM 692 C C . PRO A 1 84 ? -14.605 3.612 12.087 1.00 87.69 84 PRO A C 1
ATOM 694 O O . PRO A 1 84 ? -14.177 3.738 10.944 1.00 87.69 84 PRO A O 1
ATOM 697 N N . GLU A 1 85 ? -15.051 4.663 12.775 1.00 87.31 85 GLU A N 1
ATOM 698 C CA . GLU A 1 85 ? -15.080 6.029 12.242 1.00 87.31 85 GLU A CA 1
ATOM 699 C C . GLU A 1 85 ? -13.673 6.616 12.046 1.00 87.31 85 GLU A C 1
ATOM 701 O O . GLU A 1 85 ? -13.461 7.457 11.167 1.00 87.31 85 GLU A O 1
ATOM 706 N N . VAL A 1 86 ? -12.707 6.178 12.860 1.00 89.50 86 VAL A N 1
ATOM 707 C CA . VAL A 1 86 ? -11.312 6.634 12.818 1.00 89.50 86 VAL A CA 1
ATOM 708 C C . VAL A 1 86 ? -10.528 5.807 11.801 1.00 89.50 86 VAL A C 1
ATOM 710 O O . VAL A 1 86 ? -9.937 6.360 10.871 1.00 89.50 86 VAL A O 1
ATOM 713 N N . SER A 1 87 ? -10.566 4.478 11.925 1.00 93.88 87 SER A N 1
ATOM 714 C CA . SER A 1 87 ? -9.872 3.572 11.001 1.00 93.88 87 SER A CA 1
ATOM 715 C C . SER A 1 87 ? -10.487 3.584 9.598 1.00 93.88 87 SER A C 1
ATOM 717 O O . SER A 1 87 ? -9.762 3.448 8.612 1.00 93.88 87 SER A O 1
ATOM 719 N N . GLY A 1 88 ? -11.789 3.853 9.470 1.00 94.25 88 GLY A N 1
ATOM 720 C CA . GLY A 1 88 ? -12.505 3.909 8.196 1.00 94.25 88 GLY A CA 1
ATOM 721 C C . GLY A 1 88 ? -11.953 4.943 7.213 1.00 94.25 88 GLY A C 1
ATOM 722 O O . GLY A 1 88 ? -11.914 4.684 6.009 1.00 94.25 88 GLY A O 1
ATOM 723 N N . LYS A 1 89 ? -11.442 6.087 7.691 1.00 93.69 89 LYS A N 1
ATOM 724 C CA . LYS A 1 89 ? -10.787 7.079 6.816 1.00 93.69 89 LYS A CA 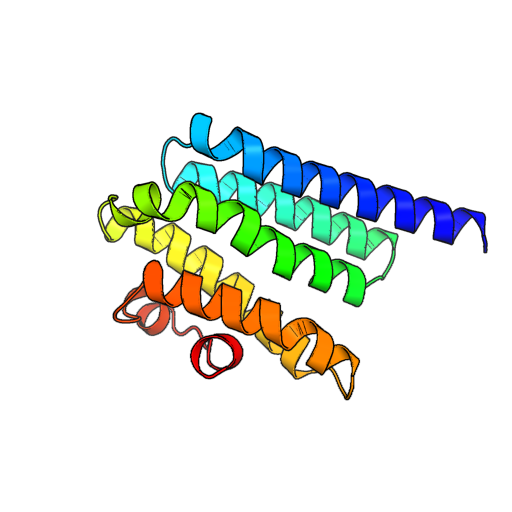1
ATOM 725 C C . LYS A 1 89 ? -9.525 6.514 6.167 1.00 93.69 89 LYS A C 1
ATOM 727 O O . LYS A 1 89 ? -9.361 6.633 4.952 1.00 93.69 89 LYS A O 1
ATOM 732 N N . LEU A 1 90 ? -8.673 5.865 6.964 1.00 95.75 90 LEU A N 1
ATOM 733 C CA . LEU A 1 90 ? -7.464 5.195 6.484 1.00 95.75 90 LEU A CA 1
ATOM 734 C C . LEU A 1 90 ? -7.821 4.061 5.521 1.00 95.75 90 LEU A C 1
ATOM 736 O O . LEU A 1 90 ? -7.230 3.966 4.449 1.00 95.75 90 LEU A O 1
ATOM 740 N N . ILE A 1 91 ? -8.805 3.231 5.870 1.00 95.62 91 ILE A N 1
ATOM 741 C CA . ILE A 1 91 ? -9.253 2.110 5.033 1.00 95.62 91 ILE A CA 1
ATOM 742 C C . ILE A 1 91 ? -9.742 2.614 3.673 1.00 95.62 91 ILE A C 1
ATOM 744 O O . ILE A 1 91 ? -9.311 2.096 2.646 1.00 95.62 91 ILE A O 1
ATOM 748 N N . ASN A 1 92 ? -10.588 3.646 3.646 1.00 95.38 92 ASN A N 1
ATOM 749 C CA . ASN A 1 92 ? -11.068 4.261 2.406 1.00 95.38 92 ASN A CA 1
ATOM 750 C C . ASN A 1 92 ? -9.907 4.846 1.585 1.00 95.38 92 ASN A C 1
ATOM 752 O O . ASN A 1 92 ? -9.812 4.606 0.381 1.00 95.38 92 ASN A O 1
ATOM 756 N N . TYR A 1 93 ? -8.991 5.567 2.237 1.00 95.75 93 TYR A N 1
ATOM 757 C CA . TYR A 1 93 ? -7.804 6.121 1.589 1.00 95.75 93 TYR A CA 1
ATOM 758 C C . TYR A 1 93 ? -6.964 5.027 0.914 1.00 95.75 93 TYR A C 1
ATOM 760 O O . TYR A 1 93 ? -6.701 5.096 -0.287 1.00 95.75 93 TYR A O 1
ATOM 768 N N . VAL A 1 94 ? -6.613 3.979 1.660 1.00 96.38 94 VAL A N 1
ATOM 769 C CA . VAL A 1 94 ? -5.866 2.821 1.155 1.00 96.38 94 VAL A CA 1
ATOM 770 C C . VAL A 1 94 ? -6.626 2.140 0.018 1.00 96.38 94 VAL A C 1
ATOM 772 O O . VAL A 1 94 ? -6.042 1.888 -1.033 1.00 96.38 94 VAL A O 1
ATOM 775 N N . ALA A 1 95 ? -7.926 1.889 0.184 1.00 96.00 95 ALA A N 1
ATOM 776 C CA . ALA A 1 95 ? -8.750 1.223 -0.819 1.00 96.00 95 ALA A CA 1
ATOM 777 C C . ALA A 1 95 ? -8.735 1.971 -2.161 1.00 96.00 95 ALA A C 1
ATOM 779 O O . ALA A 1 95 ? -8.515 1.354 -3.199 1.00 96.00 95 ALA A O 1
ATOM 780 N N . ARG A 1 96 ? -8.885 3.300 -2.158 1.00 95.75 96 ARG A N 1
ATOM 781 C CA . ARG A 1 96 ? -8.847 4.113 -3.389 1.00 95.75 96 ARG A CA 1
ATOM 782 C C . ARG A 1 96 ? -7.504 4.053 -4.108 1.00 95.75 96 ARG A C 1
ATOM 784 O O . ARG A 1 96 ? -7.458 4.083 -5.335 1.00 95.75 96 ARG A O 1
ATOM 791 N N . HIS A 1 97 ? -6.402 3.997 -3.365 1.00 95.69 97 HIS A N 1
ATOM 792 C CA . HIS A 1 97 ? -5.090 3.823 -3.980 1.00 95.69 97 HIS A CA 1
ATOM 793 C C . HIS A 1 97 ? -4.915 2.410 -4.532 1.00 95.69 97 HIS A C 1
ATOM 795 O O . HIS A 1 97 ? -4.439 2.247 -5.655 1.00 95.69 97 HIS A O 1
ATOM 801 N N . LEU A 1 98 ? -5.345 1.400 -3.777 1.00 95.75 98 LEU A N 1
ATOM 802 C CA . LEU A 1 98 ? -5.282 0.014 -4.215 1.00 95.75 98 LEU A CA 1
ATOM 803 C C . LEU A 1 98 ? -6.143 -0.244 -5.449 1.00 95.75 98 LEU A C 1
ATOM 805 O O . LEU A 1 98 ? -5.717 -1.004 -6.303 1.00 95.75 98 LEU A O 1
ATOM 809 N N . GLU A 1 99 ? -7.295 0.406 -5.605 1.00 95.44 99 GLU A N 1
ATOM 810 C CA . GLU A 1 99 ? -8.098 0.314 -6.830 1.00 95.44 99 GLU A CA 1
ATOM 811 C C . GLU A 1 99 ? -7.288 0.701 -8.068 1.00 95.44 99 GLU A C 1
ATOM 813 O O . GLU A 1 99 ? -7.195 -0.095 -9.000 1.00 95.44 99 GLU A O 1
ATOM 818 N N . LYS A 1 100 ? -6.595 1.844 -8.032 1.00 94.38 100 LYS A N 1
ATOM 819 C CA . LYS A 1 100 ? -5.721 2.287 -9.132 1.00 94.38 100 LYS A CA 1
ATOM 820 C C . LYS A 1 100 ? -4.570 1.314 -9.384 1.00 94.38 100 LYS A C 1
ATOM 822 O O . LYS A 1 100 ? -4.291 0.961 -10.527 1.00 94.38 100 LYS A O 1
ATOM 827 N N . VAL A 1 101 ? -3.929 0.828 -8.318 1.00 95.00 101 VAL A N 1
ATOM 828 C CA . VAL A 1 101 ? -2.894 -0.221 -8.406 1.00 95.00 101 VAL A CA 1
ATOM 829 C C . VAL A 1 101 ? -3.464 -1.474 -9.079 1.00 95.00 101 VAL A C 1
ATOM 831 O O . VAL A 1 101 ? -2.835 -2.064 -9.954 1.00 95.00 101 VAL A O 1
ATOM 834 N N . GLY A 1 102 ? -4.682 -1.866 -8.713 1.00 93.75 102 GLY A N 1
ATOM 835 C CA . GLY A 1 102 ? -5.386 -3.008 -9.277 1.00 93.75 102 GLY A CA 1
ATOM 836 C C . GLY A 1 102 ? -5.741 -2.835 -10.752 1.00 93.75 102 GLY A C 1
ATOM 837 O O . GLY A 1 102 ? -5.610 -3.785 -11.524 1.00 93.75 102 GLY A O 1
ATOM 838 N N . GLU A 1 103 ? -6.151 -1.636 -11.164 1.00 94.06 103 GLU A N 1
ATOM 839 C CA . GLU A 1 103 ? -6.362 -1.277 -12.571 1.00 94.06 103 GLU A CA 1
ATOM 840 C C . GLU A 1 103 ? -5.059 -1.384 -13.369 1.00 94.06 103 GLU A C 1
ATOM 842 O O . GLU A 1 103 ? -5.041 -2.012 -14.433 1.00 94.06 103 GLU A O 1
ATOM 847 N N . HIS A 1 104 ? -3.953 -0.864 -12.826 1.00 94.06 104 HIS A N 1
ATOM 848 C CA . HIS A 1 104 ? -2.635 -0.960 -13.451 1.00 94.06 104 HIS A CA 1
ATOM 849 C C . HIS A 1 104 ? -2.205 -2.422 -13.613 1.00 94.06 104 HIS A C 1
ATOM 851 O O . HIS A 1 104 ? -1.882 -2.832 -14.728 1.00 94.06 104 HIS A O 1
ATOM 857 N N . ILE A 1 105 ? -2.298 -3.244 -12.560 1.00 93.56 105 ILE A N 1
ATOM 858 C CA . ILE A 1 105 ? -1.976 -4.682 -12.628 1.00 93.56 105 ILE A CA 1
ATOM 859 C C . ILE A 1 105 ? -2.876 -5.396 -13.641 1.00 93.56 105 ILE A C 1
ATOM 861 O O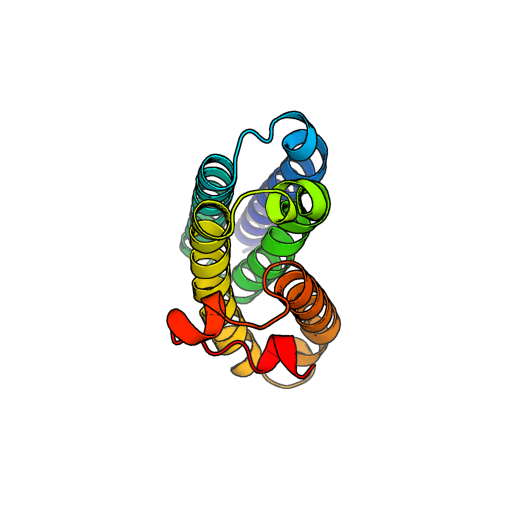 . ILE A 1 105 ? -2.422 -6.263 -14.389 1.00 93.56 105 ILE A O 1
ATOM 865 N N . ASN A 1 106 ? -4.162 -5.044 -13.698 1.00 91.44 106 ASN A N 1
ATOM 866 C CA . ASN A 1 106 ? -5.078 -5.654 -14.655 1.00 91.44 106 ASN A CA 1
ATOM 867 C C . ASN A 1 106 ? -4.731 -5.347 -16.107 1.00 91.44 106 ASN A C 1
ATOM 869 O O . ASN A 1 106 ? -4.991 -6.207 -16.952 1.00 91.44 106 ASN A O 1
ATOM 873 N N . SER A 1 107 ? -4.146 -4.178 -16.366 1.00 93.38 107 SER A N 1
ATOM 874 C CA . SER A 1 107 ? -3.689 -3.762 -17.692 1.00 93.38 107 SER A CA 1
ATOM 875 C C . SER A 1 107 ? -2.400 -4.459 -18.152 1.00 93.38 107 SER A C 1
ATOM 877 O O . SER A 1 107 ? -2.087 -4.423 -19.341 1.00 93.38 107 SER A O 1
ATOM 879 N N . LEU A 1 108 ? -1.666 -5.113 -17.241 1.00 92.12 108 LEU A N 1
ATOM 880 C CA . LEU A 1 108 ? -0.468 -5.887 -17.570 1.00 92.12 108 LEU A CA 1
ATOM 881 C C . LEU A 1 108 ? -0.813 -7.178 -18.326 1.00 92.12 108 LEU A C 1
ATOM 883 O O . LEU A 1 108 ? -1.882 -7.769 -18.150 1.00 92.12 108 LEU A O 1
ATOM 887 N N . TYR A 1 109 ? 0.138 -7.665 -19.123 1.00 86.88 109 TYR A N 1
ATOM 888 C CA . TYR A 1 109 ? -0.006 -8.879 -19.928 1.00 86.88 109 TYR A CA 1
ATOM 889 C C . TYR A 1 109 ? 1.034 -9.939 -19.555 1.00 86.88 109 TYR A C 1
ATOM 891 O O . TYR A 1 109 ? 2.161 -9.618 -19.179 1.00 86.88 109 TYR A O 1
ATOM 899 N N . GLY A 1 110 ? 0.653 -11.209 -19.722 1.00 87.44 110 GLY A N 1
ATOM 900 C CA . GLY A 1 110 ? 1.558 -12.356 -19.623 1.00 87.44 110 GLY A CA 1
ATOM 901 C C . GLY A 1 110 ? 2.235 -12.490 -18.259 1.00 87.44 110 GLY A C 1
ATOM 902 O O . GLY A 1 110 ? 1.600 -12.317 -17.217 1.00 87.44 110 GLY A O 1
ATOM 903 N N . ASP A 1 111 ? 3.527 -12.803 -18.292 1.00 88.12 111 ASP A N 1
ATOM 904 C CA . ASP A 1 111 ? 4.327 -13.134 -17.110 1.00 88.12 111 ASP A CA 1
ATOM 905 C C . ASP A 1 111 ? 4.447 -11.960 -16.133 1.00 88.12 111 ASP A C 1
ATOM 907 O O . ASP A 1 111 ? 4.347 -12.155 -14.928 1.00 88.12 111 ASP A O 1
ATOM 911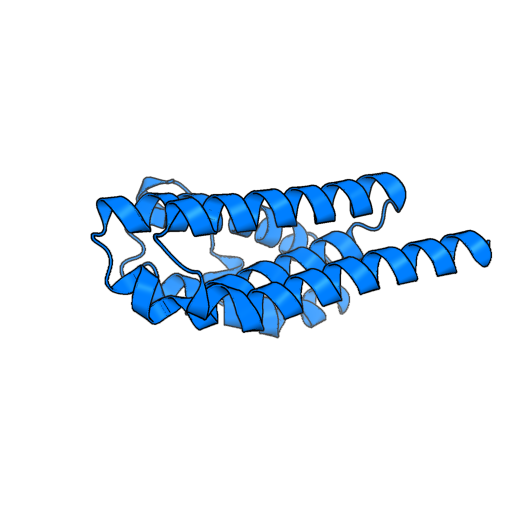 N N . VAL A 1 112 ? 4.504 -10.721 -16.636 1.00 87.00 112 VAL A N 1
ATOM 912 C CA . VAL A 1 112 ? 4.585 -9.525 -15.780 1.00 87.00 112 VAL A CA 1
ATOM 913 C C . VAL A 1 112 ? 3.360 -9.418 -14.870 1.00 87.00 112 VAL A C 1
ATOM 915 O O . VAL A 1 112 ? 3.480 -9.077 -13.701 1.00 87.00 112 VAL A O 1
ATOM 918 N N . LYS A 1 113 ? 2.163 -9.763 -15.364 1.00 90.56 113 LYS A N 1
ATOM 919 C CA . LYS A 1 113 ? 0.960 -9.816 -14.518 1.00 90.56 113 LYS A CA 1
ATOM 920 C C . LYS A 1 113 ? 1.043 -10.947 -13.489 1.00 90.56 113 LYS A C 1
ATOM 922 O O . LYS A 1 113 ? 0.537 -10.802 -12.376 1.00 90.56 113 LYS A O 1
ATOM 927 N N . HIS A 1 114 ? 1.640 -12.077 -13.868 1.00 89.62 114 HIS A N 1
ATOM 928 C CA . HIS A 1 114 ? 1.799 -13.235 -12.992 1.00 89.62 114 HIS A CA 1
ATOM 929 C C . HIS A 1 114 ? 2.707 -12.930 -11.796 1.00 89.62 114 HIS A C 1
ATOM 931 O O . HIS A 1 114 ? 2.405 -13.374 -10.686 1.00 89.62 114 HIS A O 1
ATOM 937 N N . ASP A 1 115 ? 3.740 -12.113 -11.998 1.00 91.31 115 ASP A N 1
ATOM 938 C CA . ASP A 1 115 ? 4.700 -11.722 -10.960 1.00 91.31 115 ASP A CA 1
ATOM 939 C C . ASP A 1 115 ? 4.051 -10.978 -9.780 1.00 91.31 115 ASP A C 1
ATOM 941 O O . ASP A 1 115 ? 4.560 -11.047 -8.662 1.00 91.31 115 ASP A O 1
ATOM 945 N N . TYR A 1 116 ? 2.889 -10.345 -9.993 1.00 93.50 116 TYR A N 1
ATOM 946 C CA . TYR A 1 116 ? 2.132 -9.638 -8.951 1.00 93.50 116 TYR A CA 1
ATOM 947 C C . TYR A 1 116 ? 1.121 -10.510 -8.199 1.00 93.50 116 TYR A C 1
ATOM 949 O O . TYR A 1 116 ? 0.454 -10.030 -7.279 1.00 93.50 116 TYR A O 1
ATOM 957 N N . LYS A 1 117 ? 0.952 -11.787 -8.568 1.00 91.50 117 LYS A N 1
ATOM 958 C CA . LYS A 1 117 ? -0.119 -12.633 -8.013 1.00 91.50 117 LYS A CA 1
ATOM 959 C C . LYS A 1 117 ? -0.055 -12.739 -6.487 1.00 91.50 117 LYS A C 1
ATOM 961 O O . LYS A 1 117 ? -1.092 -12.680 -5.829 1.00 91.50 117 LYS A O 1
ATOM 966 N N . GLN A 1 118 ? 1.142 -12.902 -5.925 1.00 91.81 118 GLN A N 1
ATOM 967 C CA . GLN A 1 118 ? 1.310 -13.057 -4.476 1.00 91.81 118 GLN A CA 1
ATOM 968 C C . GLN A 1 118 ? 1.030 -11.756 -3.723 1.00 91.81 118 GLN A C 1
ATOM 970 O O . GLN A 1 118 ? 0.354 -11.773 -2.702 1.00 91.81 118 GLN A O 1
ATOM 975 N N . GLN A 1 119 ? 1.467 -10.624 -4.263 1.00 93.50 119 GLN A N 1
ATOM 976 C CA . GLN A 1 119 ? 1.257 -9.300 -3.684 1.00 93.50 119 GLN A CA 1
ATOM 977 C C . GLN A 1 119 ? -0.229 -8.929 -3.730 1.00 93.50 119 GLN A C 1
ATOM 979 O O . GLN A 1 119 ? -0.769 -8.386 -2.770 1.00 93.50 119 GLN A O 1
ATOM 984 N N . VAL A 1 120 ? -0.926 -9.278 -4.817 1.00 93.56 120 VAL A N 1
ATOM 985 C CA . VAL A 1 120 ? -2.380 -9.096 -4.933 1.00 93.56 120 VAL A CA 1
ATOM 986 C C . VAL A 1 120 ? -3.125 -9.905 -3.864 1.00 93.56 120 VAL A C 1
ATOM 988 O O . VAL A 1 120 ? -4.005 -9.365 -3.193 1.00 93.56 120 VAL A O 1
ATOM 991 N N . LEU A 1 121 ? -2.751 -11.173 -3.670 1.00 93.31 121 LEU A N 1
ATOM 992 C CA . LEU A 1 121 ? -3.303 -12.038 -2.620 1.00 93.31 121 LEU A CA 1
ATOM 993 C C . LEU A 1 121 ? -3.070 -11.463 -1.219 1.00 93.31 121 LEU A C 1
ATOM 995 O O . LEU A 1 121 ? -3.986 -11.383 -0.400 1.00 93.31 121 LEU A O 1
ATOM 999 N N . GLU A 1 122 ? -1.837 -11.051 -0.960 1.00 94.38 122 GLU A N 1
ATOM 1000 C CA . GLU A 1 122 ? -1.387 -10.487 0.304 1.00 94.38 122 GLU A CA 1
ATOM 1001 C C . GLU A 1 122 ? -2.162 -9.216 0.675 1.00 94.38 122 GLU A C 1
ATOM 1003 O O . GLU A 1 122 ? -2.712 -9.107 1.774 1.00 94.38 122 GLU A O 1
ATOM 1008 N N . ILE A 1 123 ? -2.266 -8.275 -0.264 1.00 95.44 123 ILE A N 1
ATOM 1009 C CA . ILE A 1 123 ? -3.048 -7.046 -0.111 1.00 95.44 123 ILE A CA 1
ATOM 1010 C C . ILE A 1 123 ? -4.527 -7.381 0.104 1.00 95.44 123 ILE A C 1
ATOM 1012 O O . ILE A 1 123 ? -5.169 -6.801 0.979 1.00 95.44 123 ILE A O 1
ATOM 1016 N N . GLY A 1 124 ? -5.070 -8.348 -0.637 1.00 94.50 124 GLY A N 1
ATOM 1017 C CA . GLY A 1 124 ? -6.445 -8.811 -0.464 1.00 94.50 124 GLY A CA 1
ATOM 1018 C C . GLY A 1 124 ? -6.739 -9.322 0.946 1.00 94.50 124 GLY A C 1
ATOM 1019 O O . GLY A 1 124 ? -7.774 -8.986 1.523 1.00 94.50 124 GLY A O 1
ATOM 1020 N N . GLN A 1 125 ? -5.824 -10.098 1.530 1.00 95.00 125 GLN A N 1
ATOM 1021 C CA . GLN A 1 125 ? -5.930 -10.584 2.912 1.00 95.00 125 GLN A CA 1
ATOM 1022 C C . GLN A 1 125 ? -5.841 -9.448 3.938 1.00 95.00 125 GLN A C 1
ATOM 1024 O O . GLN A 1 125 ? -6.606 -9.435 4.906 1.00 95.00 125 GLN A O 1
ATOM 1029 N N . LEU A 1 126 ? -4.954 -8.474 3.717 1.00 95.12 126 LEU A N 1
ATOM 1030 C CA . LEU A 1 126 ? -4.859 -7.290 4.572 1.00 95.12 126 LEU A CA 1
ATOM 1031 C C . LEU A 1 126 ? -6.157 -6.483 4.552 1.00 95.12 126 LEU A C 1
ATOM 1033 O O . LEU A 1 126 ? -6.690 -6.171 5.615 1.00 95.12 126 LEU A O 1
ATOM 1037 N N . MET A 1 127 ? -6.716 -6.223 3.369 1.00 95.12 127 MET A N 1
ATOM 1038 C CA . MET A 1 127 ? -7.977 -5.489 3.244 1.00 95.12 127 MET A CA 1
ATOM 1039 C C . MET A 1 127 ? -9.149 -6.239 3.881 1.00 95.12 127 MET A C 1
ATOM 1041 O O . MET A 1 127 ? -9.956 -5.613 4.558 1.00 95.12 127 MET A O 1
ATOM 1045 N N . LYS A 1 128 ? -9.210 -7.573 3.757 1.00 94.19 128 LYS A N 1
ATOM 1046 C CA . LYS A 1 128 ? -10.208 -8.398 4.467 1.00 94.19 128 LYS A CA 1
ATOM 1047 C C . LYS A 1 128 ? -10.045 -8.363 5.986 1.00 94.19 128 LYS A C 1
ATOM 1049 O O . LYS A 1 128 ? -11.010 -8.596 6.696 1.00 94.19 128 LYS A O 1
ATOM 1054 N N . THR A 1 129 ? -8.844 -8.109 6.496 1.00 94.38 129 THR A N 1
ATOM 1055 C CA . THR A 1 129 ? -8.642 -7.983 7.945 1.00 94.38 129 THR A CA 1
ATOM 1056 C C . THR A 1 129 ? -9.014 -6.588 8.441 1.00 94.38 129 THR A C 1
ATOM 1058 O O . THR A 1 129 ? -9.579 -6.451 9.521 1.00 94.38 129 THR A O 1
ATOM 1061 N N . LEU A 1 130 ? -8.717 -5.559 7.645 1.00 93.69 130 LEU A N 1
ATOM 1062 C CA . LEU A 1 130 ? -9.040 -4.166 7.952 1.00 93.69 130 LEU A CA 1
ATOM 1063 C C . LEU A 1 130 ? -10.540 -3.861 7.852 1.00 93.69 130 LEU A C 1
ATOM 1065 O O . LEU A 1 130 ? -11.062 -3.124 8.679 1.00 93.69 130 LEU A O 1
ATOM 1069 N N . ASP A 1 131 ? -11.225 -4.424 6.858 1.00 94.00 131 ASP A N 1
ATOM 1070 C CA . ASP A 1 131 ? -12.660 -4.239 6.623 1.00 94.00 131 ASP A CA 1
ATOM 1071 C C . ASP A 1 131 ? -13.327 -5.599 6.334 1.00 94.00 131 ASP A C 1
ATOM 1073 O O . ASP A 1 131 ? -13.607 -5.917 5.173 1.00 94.00 131 ASP A O 1
ATOM 1077 N N . PRO A 1 132 ? -13.557 -6.438 7.367 1.00 91.12 132 PRO A N 1
ATOM 1078 C CA . PRO A 1 132 ? -14.040 -7.815 7.195 1.00 91.12 132 PRO A CA 1
ATOM 1079 C C . PRO A 1 132 ? -15.363 -7.934 6.440 1.00 91.12 132 PRO A C 1
ATOM 1081 O O . PRO A 1 132 ? -15.530 -8.824 5.607 1.00 91.12 132 PRO A O 1
ATOM 1084 N N . GLU A 1 133 ? -16.282 -7.001 6.684 1.00 90.19 133 GLU A N 1
ATOM 1085 C CA . GLU A 1 133 ? -17.592 -6.956 6.026 1.00 90.19 133 GLU A CA 1
ATOM 1086 C C . GLU A 1 133 ? -17.555 -6.188 4.689 1.00 90.19 133 GLU A C 1
ATOM 1088 O O . GLU A 1 133 ? -18.526 -6.188 3.914 1.00 90.19 133 GLU A O 1
ATOM 1093 N N . GLY A 1 134 ? -16.427 -5.538 4.385 1.00 88.75 134 GLY A N 1
ATOM 1094 C CA . GLY A 1 134 ? -16.252 -4.679 3.219 1.00 88.75 134 GLY A CA 1
ATOM 1095 C C . GLY A 1 134 ? -17.143 -3.436 3.254 1.00 88.75 134 GLY A C 1
ATOM 1096 O O . GLY A 1 134 ? -17.507 -2.941 2.187 1.00 88.75 134 GLY A O 1
ATOM 1097 N N . THR A 1 135 ? -17.588 -2.993 4.431 1.00 90.69 135 THR A N 1
ATOM 1098 C CA . THR A 1 135 ? -18.566 -1.905 4.583 1.00 90.69 135 THR A CA 1
ATOM 1099 C C . THR A 1 135 ? -17.979 -0.592 4.088 1.00 90.69 135 THR A C 1
ATOM 1101 O O . THR A 1 135 ? -18.570 0.053 3.223 1.00 90.69 135 THR A O 1
ATOM 1104 N N . VAL A 1 136 ? -16.777 -0.247 4.552 1.00 91.50 136 VAL A N 1
ATOM 1105 C CA . VAL A 1 136 ? -16.102 1.004 4.186 1.00 91.50 136 VAL A CA 1
ATOM 1106 C C . VAL A 1 136 ? -15.773 1.015 2.695 1.00 91.50 136 VAL A C 1
ATOM 1108 O O . VAL A 1 136 ? -16.007 2.011 2.010 1.00 91.50 136 VAL A O 1
ATOM 1111 N N . ILE A 1 137 ? -15.273 -0.105 2.164 1.00 90.69 137 ILE A N 1
ATOM 1112 C CA . ILE A 1 137 ? -14.946 -0.238 0.735 1.00 90.69 137 ILE A CA 1
ATOM 1113 C C . ILE A 1 137 ? -16.204 -0.078 -0.136 1.00 90.69 137 ILE A C 1
ATOM 1115 O O . ILE A 1 137 ? -16.166 0.633 -1.145 1.00 90.69 137 ILE A O 1
ATOM 1119 N N . LYS A 1 138 ? -17.325 -0.705 0.250 1.00 91.06 138 LYS A N 1
ATOM 1120 C CA . LYS A 1 138 ? -18.607 -0.603 -0.471 1.00 91.06 138 LYS A CA 1
ATOM 1121 C C . LYS A 1 138 ? -19.162 0.818 -0.439 1.00 91.06 138 LYS A C 1
ATOM 1123 O O . LYS A 1 138 ? -19.558 1.327 -1.484 1.00 91.06 138 LYS A O 1
ATOM 1128 N N . GLU A 1 139 ? -19.172 1.462 0.726 1.00 90.81 139 GLU A N 1
ATOM 1129 C CA . GLU A 1 139 ? -19.641 2.845 0.890 1.00 90.81 139 GLU A CA 1
ATOM 1130 C C . GLU A 1 139 ? -18.796 3.839 0.091 1.00 90.81 139 GLU A C 1
ATOM 1132 O O . GLU A 1 139 ? -19.320 4.801 -0.472 1.00 90.81 139 GLU A O 1
ATOM 1137 N N . ALA A 1 140 ? -17.491 3.583 -0.017 1.00 87.69 140 ALA A N 1
ATOM 1138 C CA . ALA A 1 140 ? -16.584 4.386 -0.822 1.00 87.69 140 ALA A CA 1
ATOM 1139 C C . ALA A 1 140 ? -16.763 4.190 -2.340 1.00 87.69 140 ALA A C 1
ATOM 1141 O O . ALA A 1 140 ? -16.207 4.980 -3.106 1.00 87.69 140 ALA A O 1
ATOM 1142 N N . GLY A 1 141 ? -17.516 3.171 -2.773 1.00 89.12 141 GLY A N 1
ATOM 1143 C CA . GLY A 1 141 ? -17.730 2.842 -4.184 1.00 89.12 141 GLY A CA 1
ATOM 1144 C C . GLY A 1 141 ? -16.495 2.269 -4.882 1.00 89.12 141 GLY A C 1
ATOM 1145 O O . GLY A 1 141 ? -16.388 2.385 -6.099 1.00 89.12 141 GLY A O 1
ATOM 1146 N N . VAL A 1 142 ? -15.564 1.682 -4.124 1.00 90.56 142 VAL A N 1
ATOM 1147 C CA . VAL A 1 142 ? -14.252 1.236 -4.615 1.00 90.56 142 VAL A CA 1
ATOM 1148 C C . VAL A 1 142 ? -14.299 -0.227 -5.073 1.00 90.56 142 VAL A C 1
ATOM 1150 O O . VAL A 1 142 ? -14.811 -1.105 -4.372 1.00 90.56 142 VAL A O 1
ATOM 1153 N N . ASN A 1 143 ? -13.715 -0.525 -6.233 1.00 89.75 143 ASN A N 1
ATOM 1154 C CA . ASN A 1 143 ? -13.655 -1.861 -6.816 1.00 89.75 143 ASN A CA 1
ATOM 1155 C C . ASN A 1 143 ? -12.300 -2.552 -6.580 1.00 89.75 143 ASN A C 1
ATOM 1157 O O . ASN A 1 143 ? -11.368 -2.449 -7.375 1.00 89.75 143 ASN A O 1
ATOM 1161 N N . LEU A 1 144 ? -12.224 -3.375 -5.530 1.00 89.31 144 LEU A N 1
ATOM 1162 C CA . LEU A 1 144 ? -11.034 -4.180 -5.208 1.00 89.31 144 LEU A CA 1
ATOM 1163 C C . LEU A 1 144 ? -11.107 -5.636 -5.697 1.00 89.31 144 LEU A C 1
ATOM 1165 O O . LEU A 1 144 ? -10.454 -6.516 -5.134 1.00 89.31 144 LEU A O 1
ATOM 1169 N N . ASN A 1 145 ? -11.891 -5.930 -6.740 1.00 88.31 145 ASN A N 1
ATOM 1170 C CA . ASN A 1 145 ? -12.132 -7.309 -7.190 1.00 88.31 145 ASN A CA 1
ATOM 1171 C C . ASN A 1 145 ? -10.851 -8.110 -7.463 1.00 88.31 145 ASN A C 1
ATOM 1173 O O . ASN A 1 145 ? -10.819 -9.299 -7.154 1.00 88.31 145 ASN A O 1
ATOM 1177 N N . ILE A 1 146 ? -9.814 -7.478 -8.023 1.00 87.50 146 ILE A N 1
ATOM 1178 C CA . ILE A 1 146 ? -8.544 -8.158 -8.310 1.00 87.50 146 ILE A CA 1
ATOM 1179 C C . ILE A 1 146 ? -7.865 -8.663 -7.029 1.00 87.50 146 ILE A C 1
ATOM 1181 O O . ILE A 1 146 ? -7.330 -9.760 -7.037 1.00 87.50 146 ILE A O 1
ATOM 1185 N N . PHE A 1 147 ? -7.959 -7.923 -5.922 1.00 87.44 147 PHE A N 1
ATOM 1186 C CA . PHE A 1 147 ? -7.361 -8.292 -4.636 1.00 87.44 147 PHE A CA 1
ATOM 1187 C C . PHE A 1 147 ? -8.236 -9.267 -3.849 1.00 87.44 147 PHE A C 1
ATOM 1189 O O . PHE A 1 147 ? -7.735 -10.163 -3.180 1.00 87.44 147 PHE A O 1
ATOM 1196 N N . LEU A 1 148 ? -9.560 -9.115 -3.916 1.00 79.62 148 LEU A N 1
ATOM 1197 C CA . LEU A 1 148 ? -10.471 -9.869 -3.048 1.00 79.62 148 LEU A CA 1
ATOM 1198 C C . LEU A 1 148 ? -10.872 -11.245 -3.602 1.00 79.62 148 LEU A C 1
ATOM 1200 O O . LEU A 1 148 ? -11.326 -12.088 -2.818 1.00 79.62 148 LEU A O 1
ATOM 1204 N N . LYS A 1 149 ? -10.706 -11.463 -4.914 1.00 71.25 149 LYS A N 1
ATOM 1205 C CA . LYS A 1 149 ? -11.011 -12.724 -5.618 1.00 71.25 149 LYS A CA 1
ATOM 1206 C C . LYS A 1 149 ? -9.777 -13.557 -5.989 1.00 71.25 149 LYS A C 1
ATOM 1208 O O . LYS A 1 149 ? -9.968 -14.645 -6.528 1.00 71.25 149 LYS A O 1
ATOM 1213 N N . ALA A 1 150 ? -8.568 -13.027 -5.782 1.00 55.09 150 ALA A N 1
ATOM 1214 C CA . ALA A 1 150 ? -7.321 -13.734 -6.069 1.00 55.09 150 ALA A CA 1
ATOM 1215 C C . ALA A 1 150 ? -7.143 -14.973 -5.186 1.00 55.09 150 ALA A C 1
ATOM 1217 O O . ALA A 1 150 ? -7.621 -14.949 -4.025 1.00 55.09 150 ALA A O 1
#

pLDDT: mean 91.36, std 7.08, range [55.09, 97.25]

Mean predicted aligned error: 3.9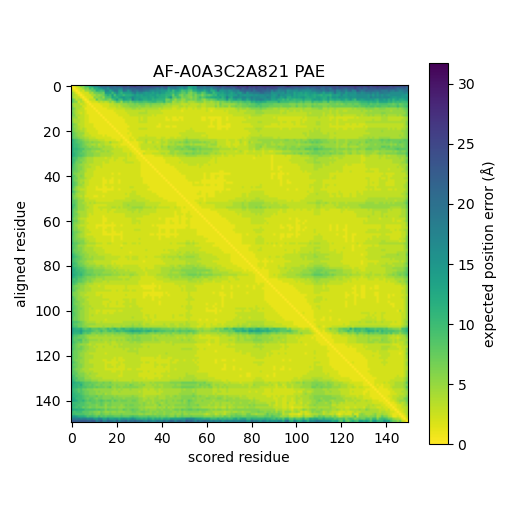2 Å